Protein AF-A0A317ZAR1-F1 (afdb_monomer)

Structure (mmCIF, N/CA/C/O backbone):
data_AF-A0A317ZAR1-F1
#
_entry.id   AF-A0A317ZAR1-F1
#
loop_
_atom_site.group_PDB
_atom_site.id
_atom_site.type_symbol
_atom_site.label_atom_id
_atom_site.label_alt_id
_atom_site.label_comp_id
_atom_site.label_asym_id
_atom_site.label_entity_id
_atom_site.label_seq_id
_atom_site.pdbx_PDB_ins_code
_atom_site.Cartn_x
_atom_site.Cartn_y
_atom_site.Cartn_z
_atom_site.occupancy
_atom_site.B_iso_or_equiv
_atom_site.auth_seq_id
_atom_site.auth_comp_id
_atom_site.auth_asym_id
_atom_site.auth_atom_id
_atom_site.pdbx_PDB_model_num
ATOM 1 N N . TYR A 1 1 ? -4.873 15.100 -5.959 1.00 58.00 1 TYR A N 1
ATOM 2 C CA . TYR A 1 1 ? -3.485 14.929 -5.480 1.00 58.00 1 TYR A CA 1
ATOM 3 C C . TYR A 1 1 ? -3.369 14.825 -3.959 1.00 58.00 1 TYR A C 1
ATOM 5 O O . TYR A 1 1 ? -2.484 14.120 -3.502 1.00 58.00 1 TYR A O 1
ATOM 13 N N . GLU A 1 2 ? -4.259 15.443 -3.172 1.00 69.50 2 GLU A N 1
ATOM 14 C CA . GLU A 1 2 ? -4.118 15.595 -1.706 1.00 69.50 2 GLU A CA 1
ATOM 15 C C . GLU A 1 2 ? -3.949 14.307 -0.875 1.00 69.50 2 GLU A C 1
ATOM 17 O O . GLU A 1 2 ? -3.448 14.374 0.241 1.00 69.50 2 GLU A O 1
ATOM 22 N N . ARG A 1 3 ? -4.352 13.132 -1.380 1.00 79.25 3 ARG A N 1
ATOM 23 C CA . ARG A 1 3 ? -4.292 11.854 -0.635 1.00 79.25 3 ARG A CA 1
ATOM 24 C C . ARG A 1 3 ? -3.542 10.732 -1.361 1.00 79.25 3 ARG A C 1
ATOM 26 O O . ARG A 1 3 ? -3.502 9.611 -0.863 1.00 79.25 3 ARG A O 1
ATOM 33 N N . MET A 1 4 ? -2.961 11.042 -2.525 1.00 91.50 4 MET A N 1
ATOM 34 C CA . MET A 1 4 ? -2.262 10.091 -3.403 1.00 91.50 4 MET A CA 1
ATOM 35 C C . MET A 1 4 ? -3.016 8.754 -3.558 1.00 91.50 4 MET A C 1
ATOM 37 O O . MET A 1 4 ? -4.151 8.770 -4.033 1.00 91.50 4 MET A O 1
ATOM 41 N N . GLN A 1 5 ? -2.423 7.619 -3.175 1.00 93.81 5 GLN A N 1
ATOM 42 C CA . GLN A 1 5 ? -3.001 6.281 -3.354 1.00 93.81 5 GLN A CA 1
ATOM 43 C C . GLN A 1 5 ? -4.100 5.942 -2.327 1.00 93.81 5 GLN A C 1
ATOM 45 O O . GLN A 1 5 ? -4.702 4.876 -2.430 1.00 93.81 5 GLN A O 1
ATOM 50 N N . GLY A 1 6 ? -4.401 6.812 -1.354 1.00 93.00 6 GLY A N 1
ATOM 51 C CA . GLY A 1 6 ? -5.278 6.499 -0.215 1.00 93.00 6 GLY A CA 1
ATOM 52 C C . GLY A 1 6 ? -6.683 5.994 -0.581 1.00 93.00 6 GLY A C 1
ATOM 53 O O . GLY A 1 6 ? -7.196 5.074 0.052 1.00 93.00 6 GLY A O 1
ATOM 54 N N . SER A 1 7 ? -7.309 6.525 -1.638 1.00 93.50 7 SER A N 1
ATOM 55 C CA . SER A 1 7 ? -8.625 6.040 -2.091 1.00 93.50 7 SER A CA 1
ATOM 56 C C . SER A 1 7 ? -8.556 4.646 -2.718 1.00 93.50 7 SER A C 1
ATOM 58 O O . SER A 1 7 ? -9.397 3.801 -2.420 1.00 93.50 7 SER A O 1
ATOM 60 N N . GLY A 1 8 ? -7.541 4.386 -3.549 1.00 93.88 8 GLY A N 1
ATOM 61 C CA . GLY A 1 8 ? -7.295 3.062 -4.127 1.00 93.88 8 GLY A CA 1
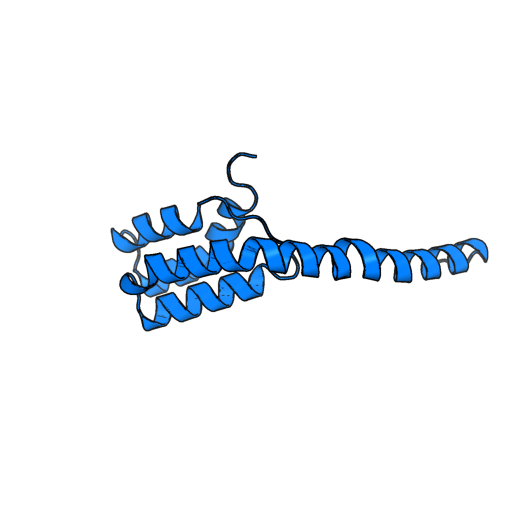ATOM 62 C C . GLY A 1 8 ? -6.905 2.039 -3.060 1.00 93.88 8 GLY A C 1
ATOM 63 O O . GLY A 1 8 ? -7.344 0.888 -3.109 1.00 93.88 8 GLY A O 1
ATOM 64 N N . TYR A 1 9 ? -6.158 2.486 -2.048 1.00 95.12 9 TYR A N 1
ATOM 65 C CA . TYR A 1 9 ? -5.840 1.683 -0.879 1.00 95.12 9 TYR A CA 1
ATOM 66 C C . TYR A 1 9 ? -7.129 1.240 -0.177 1.00 95.12 9 TYR A C 1
ATOM 68 O O . TYR A 1 9 ? -7.368 0.041 -0.036 1.00 95.12 9 TYR A O 1
ATOM 76 N N . LEU A 1 10 ? -7.989 2.194 0.208 1.00 95.94 10 LEU A N 1
ATOM 77 C CA . LEU A 1 10 ? -9.253 1.889 0.882 1.00 95.94 10 LEU A CA 1
ATOM 78 C C . LEU A 1 10 ? -10.128 0.962 0.035 1.00 95.94 10 LEU A C 1
ATOM 80 O O . LEU A 1 10 ? -10.655 -0.016 0.555 1.00 95.94 10 LEU A O 1
ATOM 84 N N . PHE A 1 11 ? -10.264 1.244 -1.261 1.00 95.94 11 PHE A N 1
ATOM 85 C CA . PHE A 1 11 ? -11.070 0.427 -2.165 1.00 95.94 11 PHE A CA 1
ATOM 86 C C . PHE A 1 11 ? -10.636 -1.046 -2.163 1.00 95.94 11 PHE A C 1
ATOM 88 O O . PHE A 1 11 ? -11.485 -1.933 -2.121 1.00 95.94 11 PHE A O 1
ATOM 95 N N . THR A 1 12 ? -9.325 -1.297 -2.144 1.00 96.19 12 THR A N 1
ATOM 96 C CA . THR A 1 12 ? -8.760 -2.654 -2.154 1.00 96.19 12 THR A CA 1
ATOM 97 C C . THR A 1 12 ? -9.122 -3.439 -0.894 1.00 96.19 12 THR A C 1
ATOM 99 O O . THR A 1 12 ? -9.464 -4.617 -0.980 1.00 96.19 12 THR A O 1
ATOM 102 N N . ILE A 1 13 ? -9.074 -2.799 0.275 1.00 96.94 13 ILE A N 1
ATOM 103 C CA . ILE A 1 13 ? -9.254 -3.490 1.560 1.00 96.94 13 ILE A CA 1
ATOM 104 C C . ILE A 1 13 ? -10.692 -3.442 2.101 1.00 96.94 13 ILE A C 1
ATOM 106 O O . ILE A 1 13 ? -11.046 -4.217 2.991 1.00 96.94 13 ILE A O 1
ATOM 110 N N . LEU A 1 14 ? -11.548 -2.573 1.551 1.00 97.50 14 LEU A N 1
ATOM 111 C CA . LEU A 1 14 ? -12.922 -2.353 2.011 1.00 97.50 14 LEU A CA 1
ATOM 112 C C . LEU A 1 14 ? -13.763 -3.638 2.141 1.00 97.50 14 LEU A C 1
ATOM 114 O O . LEU A 1 14 ? -14.469 -3.761 3.144 1.00 97.50 14 LEU A O 1
ATOM 118 N N . PRO A 1 15 ? -13.711 -4.617 1.211 1.00 97.44 15 PRO A N 1
ATOM 119 C CA . PRO A 1 15 ? -14.469 -5.858 1.370 1.00 97.44 15 PRO A CA 1
ATOM 120 C C . PRO A 1 15 ? -14.101 -6.627 2.642 1.00 97.44 15 PRO A C 1
ATOM 122 O O . PRO A 1 15 ? -14.963 -7.273 3.234 1.00 97.44 15 PRO A O 1
ATOM 125 N N . GLN A 1 16 ? -12.839 -6.555 3.071 1.00 97.56 16 GLN A N 1
ATOM 126 C CA . GLN A 1 16 ? -12.379 -7.218 4.284 1.00 97.56 16 GLN A CA 1
ATOM 127 C C . GLN A 1 16 ? -12.740 -6.406 5.531 1.00 97.56 16 GLN A C 1
ATOM 129 O O . GLN A 1 16 ? -13.252 -6.981 6.488 1.00 97.56 16 GLN A O 1
ATOM 134 N N . LEU A 1 17 ? -12.618 -5.073 5.480 1.00 97.50 17 LEU A N 1
ATOM 135 C CA . LEU A 1 17 ? -13.102 -4.190 6.550 1.00 97.50 17 LEU A CA 1
ATOM 136 C C . LEU A 1 17 ? -14.583 -4.427 6.863 1.00 97.50 17 LEU A C 1
ATOM 138 O O . LEU A 1 17 ? -14.958 -4.549 8.025 1.00 97.50 17 LEU A O 1
ATOM 142 N N . ARG A 1 18 ? -15.427 -4.558 5.833 1.00 97.88 18 ARG A N 1
ATOM 143 C CA . ARG A 1 18 ? -16.863 -4.840 6.000 1.00 97.88 18 ARG A CA 1
ATOM 144 C C . ARG A 1 18 ? -17.122 -6.178 6.698 1.00 97.88 18 ARG A C 1
ATOM 146 O O . ARG A 1 18 ? -18.037 -6.270 7.508 1.00 97.88 18 ARG A O 1
ATOM 153 N N . LYS A 1 19 ? -16.299 -7.205 6.452 1.00 97.56 19 LYS A N 1
ATOM 154 C CA . LYS A 1 19 ? -16.391 -8.490 7.173 1.00 97.56 19 LYS A CA 1
ATOM 155 C C . LYS A 1 19 ? -15.926 -8.381 8.627 1.00 97.56 19 LYS A C 1
ATOM 157 O O . LYS A 1 19 ? -16.510 -9.025 9.493 1.00 97.56 19 LYS A O 1
ATOM 162 N N . ILE A 1 20 ? -14.885 -7.589 8.891 1.00 96.88 20 ILE A N 1
ATOM 163 C CA . ILE A 1 20 ? -14.322 -7.409 10.237 1.00 96.88 20 ILE A CA 1
ATOM 164 C C . ILE A 1 20 ? -15.244 -6.549 11.103 1.00 96.88 20 ILE A C 1
ATOM 166 O O . ILE A 1 20 ? -15.466 -6.881 12.260 1.00 96.88 20 ILE A O 1
ATOM 170 N N . TYR A 1 21 ? -15.797 -5.455 10.587 1.00 97.06 21 TYR A N 1
ATOM 171 C CA . TYR A 1 21 ? -16.546 -4.489 11.400 1.00 97.06 21 TYR A CA 1
ATOM 172 C C . TYR A 1 21 ? -18.065 -4.559 11.212 1.00 97.06 21 TYR A C 1
ATOM 174 O O . TYR A 1 21 ? -18.794 -3.997 12.025 1.00 97.06 21 TYR A O 1
ATOM 182 N N . GLY A 1 22 ? -18.550 -5.260 10.185 1.00 96.81 22 GLY A N 1
ATOM 183 C CA . GLY A 1 22 ? -19.958 -5.241 9.793 1.00 96.81 22 GLY A CA 1
ATOM 184 C C . GLY A 1 22 ? -20.333 -3.963 9.042 1.00 96.81 22 GLY A C 1
ATOM 185 O O . GLY A 1 22 ? -19.689 -2.922 9.181 1.00 96.81 22 GLY A O 1
ATOM 186 N N . ASP A 1 23 ? -21.383 -4.057 8.232 1.00 95.62 23 ASP A N 1
ATOM 187 C CA . ASP A 1 23 ? -21.928 -2.906 7.515 1.00 95.62 23 ASP A CA 1
ATOM 188 C C . ASP A 1 23 ? -22.555 -1.895 8.486 1.00 95.62 23 ASP A C 1
ATOM 190 O O . ASP A 1 23 ? -23.059 -2.266 9.545 1.00 95.62 23 ASP A O 1
ATOM 194 N N . ASP A 1 24 ? -22.490 -0.611 8.125 1.00 93.88 24 ASP A N 1
ATOM 195 C CA . ASP A 1 24 ? -23.051 0.527 8.871 1.00 93.88 24 ASP A CA 1
ATOM 196 C C . ASP A 1 24 ? -22.532 0.728 10.311 1.00 93.88 24 ASP A C 1
ATOM 198 O O . ASP A 1 24 ? -23.047 1.580 11.039 1.00 93.88 24 ASP A O 1
ATOM 202 N N . SER A 1 25 ? -21.477 0.017 10.726 1.00 97.00 25 SER A N 1
ATOM 203 C CA . SER A 1 25 ? -20.904 0.196 12.062 1.00 97.00 25 SER A CA 1
ATOM 204 C C . SER A 1 25 ? -20.122 1.515 12.195 1.00 97.00 25 SER A C 1
ATOM 206 O O . SER A 1 25 ? -19.447 1.949 11.249 1.00 97.00 25 SER A O 1
ATOM 208 N N . PRO A 1 26 ? -20.164 2.171 13.373 1.00 97.12 26 PRO A N 1
ATOM 209 C CA . PRO A 1 26 ? -19.330 3.340 13.656 1.00 97.12 26 PRO A CA 1
ATOM 210 C C . PRO A 1 26 ? -17.834 3.052 13.471 1.00 97.12 26 PRO A C 1
ATOM 212 O O . PRO A 1 26 ? -17.095 3.888 12.948 1.00 97.12 26 PRO A O 1
ATOM 215 N N . GLU A 1 27 ? -17.395 1.852 13.853 1.00 97.31 27 GLU A N 1
ATOM 216 C CA . GLU A 1 27 ? -16.018 1.395 13.703 1.00 97.31 27 GLU A CA 1
ATOM 217 C C . GLU A 1 27 ? -15.617 1.305 12.231 1.00 97.31 27 GLU A C 1
ATOM 219 O O . GLU A 1 27 ? -14.543 1.789 11.871 1.00 97.31 27 GLU A O 1
ATOM 224 N N . LEU A 1 28 ? -16.482 0.764 11.360 1.00 97.69 28 LEU A N 1
ATOM 225 C CA . LEU A 1 28 ? -16.217 0.725 9.922 1.00 97.69 28 LEU A CA 1
ATOM 226 C C . LEU A 1 28 ? -16.029 2.138 9.366 1.00 97.69 28 LEU A C 1
ATOM 228 O O . LEU A 1 28 ? -15.055 2.389 8.659 1.00 97.69 28 LEU A O 1
ATOM 232 N N . GLN A 1 29 ? -16.921 3.076 9.699 1.00 96.94 29 GLN A N 1
ATOM 233 C CA . GLN A 1 29 ? -16.825 4.456 9.209 1.00 96.94 29 GLN A CA 1
ATOM 234 C C . GLN A 1 29 ? -15.504 5.119 9.617 1.00 96.94 29 GLN A C 1
ATOM 236 O O . GLN A 1 29 ? -14.876 5.821 8.817 1.00 96.94 29 GLN A O 1
ATOM 241 N N . GLU A 1 30 ? -15.064 4.884 10.850 1.00 97.00 30 GLU A N 1
ATOM 242 C CA . GLU A 1 30 ? -13.831 5.460 11.378 1.00 97.00 30 GLU A CA 1
ATOM 243 C C . GLU A 1 30 ? -12.574 4.804 10.788 1.00 97.00 30 GLU A C 1
ATOM 245 O O . GLU A 1 30 ? -11.605 5.492 10.437 1.00 97.00 30 GLU A O 1
ATOM 250 N N . MET A 1 31 ? -12.589 3.483 10.602 1.00 97.25 31 MET A N 1
ATOM 251 C CA . MET A 1 31 ? -11.493 2.775 9.942 1.00 97.25 31 MET A CA 1
ATOM 252 C C . MET A 1 31 ? -11.406 3.154 8.464 1.00 97.25 31 MET A C 1
ATOM 254 O O . MET A 1 31 ? -10.321 3.462 7.976 1.00 97.25 31 MET A O 1
ATOM 258 N N . MET A 1 32 ? -12.532 3.297 7.758 1.00 96.75 32 MET A N 1
ATOM 259 C CA . MET A 1 32 ? -12.544 3.806 6.382 1.00 96.75 32 MET A CA 1
ATOM 260 C C . MET A 1 32 ? -11.886 5.188 6.270 1.00 96.75 32 MET A C 1
ATOM 262 O O . MET A 1 32 ? -11.084 5.414 5.363 1.00 96.75 32 MET A O 1
ATOM 266 N N . ARG A 1 33 ? -12.163 6.107 7.207 1.00 95.19 33 ARG A N 1
ATOM 267 C CA . ARG A 1 33 ? -11.483 7.417 7.263 1.00 95.19 33 ARG A CA 1
ATOM 268 C C . ARG A 1 33 ? -9.987 7.265 7.508 1.00 95.19 33 ARG A C 1
ATOM 270 O O . ARG A 1 33 ? -9.205 7.962 6.865 1.00 95.19 33 ARG A O 1
ATOM 277 N N . THR A 1 34 ? -9.606 6.344 8.389 1.00 94.88 34 THR A N 1
ATOM 278 C CA . THR A 1 34 ? -8.207 6.027 8.702 1.00 94.88 34 THR A CA 1
ATOM 279 C C . THR A 1 34 ? -7.462 5.501 7.472 1.00 94.88 34 THR A C 1
ATOM 281 O O . THR A 1 34 ? -6.385 5.998 7.150 1.00 94.88 34 THR A O 1
ATOM 284 N N . HIS A 1 35 ? -8.037 4.569 6.707 1.00 95.94 35 HIS A N 1
ATOM 285 C CA . HIS A 1 35 ? -7.373 4.060 5.503 1.00 95.94 35 HIS A CA 1
ATOM 286 C C . HIS A 1 35 ? -7.461 4.982 4.291 1.00 95.94 35 HIS A C 1
ATOM 288 O O . HIS A 1 35 ? -6.631 4.848 3.397 1.00 95.94 35 HIS A O 1
ATOM 294 N N . ALA A 1 36 ? -8.404 5.925 4.278 1.00 94.44 36 ALA A N 1
ATOM 295 C CA . ALA A 1 36 ? -8.483 6.975 3.268 1.00 94.44 36 ALA A CA 1
ATOM 296 C C . ALA A 1 36 ? -7.489 8.127 3.502 1.00 94.44 36 ALA A C 1
ATOM 298 O O . ALA A 1 36 ? -7.500 9.086 2.726 1.00 94.44 36 ALA A O 1
ATOM 299 N N . GLN A 1 37 ? -6.677 8.087 4.565 1.00 91.31 37 GLN A N 1
ATOM 300 C CA . GLN A 1 37 ? -5.616 9.070 4.784 1.00 91.31 37 GLN A CA 1
ATOM 301 C C . GLN A 1 37 ? -4.537 8.987 3.696 1.00 91.31 37 GLN A C 1
ATOM 303 O O . GLN A 1 37 ? -4.505 8.061 2.883 1.00 91.31 37 GLN A O 1
ATOM 308 N N . PHE A 1 38 ? -3.668 9.999 3.662 1.00 92.31 38 PHE A N 1
ATOM 309 C CA . PHE A 1 38 ? -2.551 10.041 2.729 1.00 92.31 38 PHE A CA 1
ATOM 310 C C . PHE A 1 38 ? -1.708 8.768 2.840 1.00 92.31 38 PHE A C 1
ATOM 312 O O . PHE A 1 38 ? -1.258 8.394 3.922 1.00 92.31 38 PHE A O 1
ATOM 319 N N . PHE A 1 39 ? -1.487 8.131 1.699 1.00 94.69 39 PHE A N 1
ATOM 320 C CA . PHE A 1 39 ? -0.629 6.969 1.570 1.00 94.69 39 PHE A CA 1
ATOM 321 C C . PHE A 1 39 ? 0.039 7.032 0.203 1.00 94.69 39 PHE A C 1
ATOM 323 O O . PHE A 1 39 ? -0.634 7.244 -0.811 1.00 94.69 39 PHE A O 1
ATOM 330 N N . ASN A 1 40 ? 1.361 6.897 0.191 1.00 94.75 40 ASN A N 1
ATOM 331 C CA . ASN A 1 40 ? 2.139 6.897 -1.035 1.00 94.75 40 ASN A CA 1
ATOM 332 C C . ASN A 1 40 ? 3.352 5.987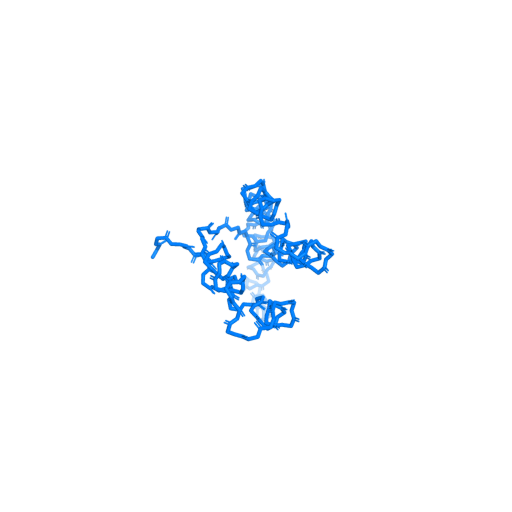 -0.895 1.00 94.75 40 ASN A C 1
ATOM 334 O O . ASN A 1 40 ? 4.273 6.283 -0.136 1.00 94.75 40 ASN A O 1
ATOM 338 N N . THR A 1 41 ? 3.338 4.886 -1.629 1.00 95.94 41 THR A N 1
ATOM 339 C CA . THR A 1 41 ? 4.431 3.926 -1.681 1.00 95.94 41 THR A CA 1
ATOM 340 C C . THR A 1 41 ? 4.537 3.311 -3.071 1.00 95.94 41 THR A C 1
ATOM 342 O O . THR A 1 41 ? 3.693 3.543 -3.942 1.00 95.94 41 THR A O 1
ATOM 345 N N . SER A 1 42 ? 5.564 2.498 -3.291 1.00 95.25 42 SER A N 1
ATOM 346 C CA . SER A 1 42 ? 5.722 1.808 -4.564 1.00 95.25 42 SER A CA 1
ATOM 347 C C . SER A 1 42 ? 4.576 0.818 -4.779 1.00 95.25 42 SER A C 1
ATOM 349 O O . SER A 1 42 ? 4.256 0.013 -3.898 1.00 95.25 42 SER A O 1
ATOM 351 N N . ASN A 1 43 ? 3.968 0.834 -5.969 1.00 91.62 43 ASN A N 1
ATOM 352 C CA . ASN A 1 43 ? 2.839 -0.048 -6.298 1.00 91.62 43 ASN A CA 1
ATOM 353 C C . ASN A 1 43 ? 3.181 -1.537 -6.099 1.00 91.62 43 ASN A C 1
ATOM 355 O O . ASN A 1 43 ? 2.300 -2.328 -5.773 1.00 91.62 43 ASN A O 1
ATOM 359 N N . PHE A 1 44 ? 4.458 -1.899 -6.246 1.00 92.19 44 PHE A N 1
ATOM 360 C CA . PHE A 1 44 ? 4.958 -3.266 -6.103 1.00 92.19 44 PHE A CA 1
ATOM 361 C C . PHE A 1 44 ? 4.976 -3.771 -4.655 1.00 92.19 44 PHE A C 1
ATOM 363 O O . PHE A 1 44 ? 4.897 -4.976 -4.435 1.00 92.19 44 PHE A O 1
ATOM 370 N N . PHE A 1 45 ? 5.048 -2.872 -3.667 1.00 93.69 45 PHE A N 1
ATOM 371 C CA . PHE A 1 45 ? 5.121 -3.231 -2.243 1.00 93.69 45 PHE A CA 1
ATOM 372 C C . PHE A 1 45 ? 3.927 -2.761 -1.412 1.00 93.69 45 PHE A C 1
ATOM 374 O O . PHE A 1 45 ? 3.790 -3.157 -0.255 1.00 93.69 45 PHE A O 1
ATOM 381 N N . ASN A 1 46 ? 3.020 -1.989 -2.009 1.00 93.62 46 ASN A N 1
ATOM 382 C CA . ASN A 1 46 ? 1.744 -1.599 -1.416 1.00 93.62 46 ASN A CA 1
ATOM 383 C C . ASN A 1 46 ? 0.984 -2.791 -0.790 1.00 93.62 46 ASN A C 1
ATOM 385 O O . ASN A 1 46 ? 0.538 -2.725 0.355 1.00 93.62 46 ASN A O 1
ATOM 389 N N . THR A 1 47 ? 0.895 -3.913 -1.510 1.00 93.94 47 THR A N 1
ATOM 390 C CA . THR A 1 47 ? 0.137 -5.101 -1.082 1.00 93.94 47 THR A CA 1
ATOM 391 C C . THR A 1 47 ? 0.663 -5.739 0.205 1.00 93.94 47 THR A C 1
ATOM 393 O O . THR A 1 47 ? -0.117 -6.323 0.953 1.00 93.94 47 THR A O 1
ATOM 396 N N . ILE A 1 48 ? 1.958 -5.595 0.504 1.00 95.69 48 ILE A N 1
ATOM 397 C CA . ILE A 1 48 ? 2.555 -6.098 1.748 1.00 95.69 48 ILE A CA 1
ATOM 398 C C . ILE A 1 48 ? 2.019 -5.300 2.939 1.00 95.69 48 ILE A C 1
ATOM 400 O O . ILE A 1 48 ? 1.591 -5.887 3.929 1.00 95.69 48 ILE A O 1
ATOM 404 N N . ILE A 1 49 ? 1.984 -3.969 2.821 1.00 96.19 49 ILE A N 1
ATOM 405 C CA . ILE A 1 49 ? 1.448 -3.086 3.867 1.00 96.19 49 ILE A CA 1
ATOM 406 C C . ILE A 1 49 ? -0.045 -3.374 4.074 1.00 96.19 49 ILE A C 1
ATOM 408 O O . ILE A 1 49 ? -0.480 -3.548 5.207 1.00 96.19 49 ILE A O 1
ATOM 412 N N . MET A 1 50 ? -0.809 -3.524 2.986 1.00 95.94 50 MET A N 1
ATOM 413 C CA . MET A 1 50 ? -2.226 -3.910 3.051 1.00 95.94 50 MET A CA 1
ATOM 414 C C . MET A 1 50 ? -2.453 -5.227 3.798 1.00 95.94 50 MET A C 1
ATOM 416 O O . MET A 1 50 ? -3.366 -5.319 4.616 1.00 95.94 50 MET A O 1
ATOM 420 N N . GLY A 1 51 ? -1.629 -6.242 3.523 1.00 96.50 51 GLY A N 1
ATOM 421 C CA . GLY A 1 51 ? -1.728 -7.540 4.188 1.00 96.50 51 GLY A CA 1
ATOM 422 C C . GLY A 1 51 ? -1.441 -7.456 5.687 1.00 96.50 51 GLY A C 1
ATOM 423 O O . GLY A 1 51 ? -2.151 -8.075 6.476 1.00 96.50 51 GLY A O 1
ATOM 424 N N . ILE A 1 52 ? -0.440 -6.663 6.083 1.00 96.69 52 ILE A N 1
ATOM 425 C CA . ILE A 1 52 ? -0.111 -6.438 7.496 1.00 96.69 52 ILE A CA 1
ATOM 426 C C . ILE A 1 52 ? -1.269 -5.730 8.206 1.00 96.69 52 ILE A C 1
ATOM 428 O O . ILE A 1 52 ? -1.711 -6.200 9.253 1.00 96.69 52 ILE A O 1
ATOM 432 N N . ASP A 1 53 ? -1.786 -4.646 7.623 1.00 95.94 53 ASP A N 1
ATOM 433 C CA . ASP A 1 53 ? -2.865 -3.855 8.220 1.00 95.94 53 ASP A CA 1
ATOM 434 C C . ASP A 1 53 ? -4.126 -4.707 8.447 1.00 95.94 53 ASP A C 1
ATOM 436 O O . ASP A 1 53 ? -4.668 -4.738 9.553 1.00 95.94 53 ASP A O 1
ATOM 440 N N . ILE A 1 54 ? -4.539 -5.485 7.437 1.00 96.94 54 ILE A N 1
ATOM 441 C CA . ILE A 1 54 ? -5.680 -6.404 7.556 1.00 96.94 54 ILE A CA 1
ATOM 442 C C . ILE A 1 54 ? -5.435 -7.483 8.611 1.00 96.94 54 ILE A C 1
ATOM 444 O O . ILE A 1 54 ? -6.320 -7.734 9.426 1.00 96.94 54 ILE A O 1
ATOM 448 N N . ALA A 1 55 ? -4.250 -8.097 8.650 1.00 97.25 55 ALA A N 1
ATOM 449 C CA . ALA A 1 55 ? -3.947 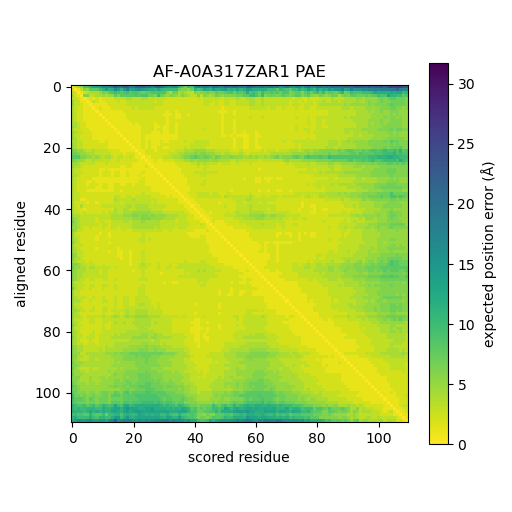-9.126 9.645 1.00 97.25 55 ALA A CA 1
ATOM 450 C C . ALA A 1 55 ? -4.023 -8.580 11.083 1.00 97.25 55 ALA A C 1
ATOM 452 O O . ALA A 1 55 ? -4.465 -9.278 12.001 1.00 97.25 55 ALA A O 1
ATOM 453 N N . MET A 1 56 ? -3.622 -7.322 11.289 1.00 96.88 56 MET A N 1
ATOM 454 C CA . MET A 1 56 ? -3.759 -6.654 12.582 1.00 96.88 56 MET A CA 1
ATOM 455 C C . MET A 1 56 ? -5.220 -6.388 12.945 1.00 96.88 56 MET A C 1
ATOM 457 O O . MET A 1 56 ? -5.626 -6.633 14.081 1.00 96.88 56 MET A O 1
ATOM 461 N N . GLU A 1 57 ? -6.022 -5.917 11.995 1.00 96.44 57 GLU A N 1
ATOM 462 C CA . GLU A 1 57 ? -7.446 -5.642 12.215 1.00 96.44 57 GLU A CA 1
ATOM 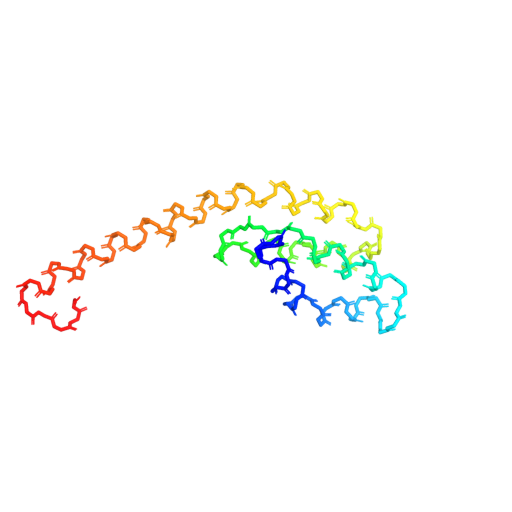463 C C . GLU A 1 57 ? -8.285 -6.901 12.403 1.00 96.44 57 GLU A C 1
ATOM 465 O O . GLU A 1 57 ? -9.226 -6.898 13.192 1.00 96.44 57 GLU A O 1
ATOM 470 N N . GLU A 1 58 ? -7.930 -8.013 11.766 1.00 96.44 58 GLU A N 1
ATOM 471 C CA . GLU A 1 58 ? -8.582 -9.296 12.035 1.00 96.44 58 GLU A CA 1
ATOM 472 C C . GLU A 1 58 ? -8.353 -9.755 13.479 1.00 96.44 58 GLU A C 1
ATOM 474 O O . GLU A 1 58 ? -9.263 -10.297 14.112 1.00 96.44 58 GLU A O 1
ATOM 479 N N . LYS A 1 59 ? -7.153 -9.512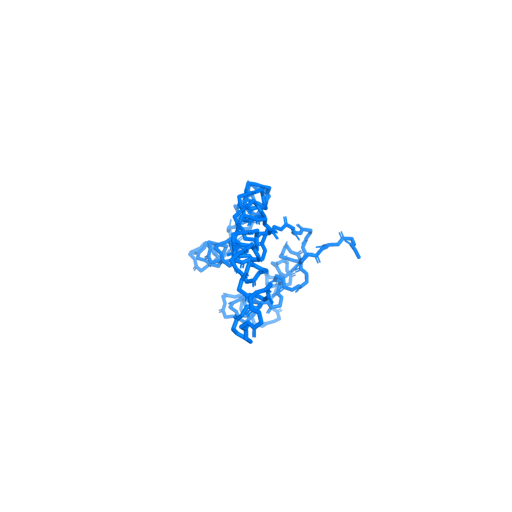 14.018 1.00 96.81 59 LYS A N 1
ATOM 480 C CA . LYS A 1 59 ? -6.763 -9.959 15.358 1.00 96.81 59 LYS A CA 1
ATOM 481 C C . LYS A 1 59 ? -7.264 -9.036 16.469 1.00 96.81 59 LYS A C 1
ATOM 483 O O . LYS A 1 59 ? -7.775 -9.512 17.480 1.00 96.81 59 LYS A O 1
ATOM 488 N N . GLU A 1 60 ? -7.081 -7.730 16.309 1.00 96.88 60 GLU A N 1
ATOM 489 C CA . GLU A 1 60 ? -7.289 -6.729 17.369 1.00 96.88 60 GLU A CA 1
ATOM 490 C C . GLU A 1 60 ? -8.476 -5.793 17.076 1.00 96.88 60 GLU A C 1
ATOM 492 O O . GLU A 1 60 ? -8.867 -4.988 17.927 1.00 96.88 60 GLU A O 1
ATOM 497 N N . ARG A 1 61 ? -9.107 -5.928 15.902 1.00 96.25 61 ARG A N 1
ATOM 498 C CA . ARG A 1 61 ? -10.267 -5.137 15.462 1.00 96.25 61 ARG A CA 1
ATOM 499 C C . ARG A 1 61 ? -10.007 -3.647 15.622 1.00 96.25 61 ARG A C 1
ATOM 501 O O . ARG A 1 61 ? -9.026 -3.134 15.113 1.00 96.25 61 ARG A O 1
ATOM 508 N N . TYR A 1 62 ? -10.889 -2.908 16.287 1.00 96.19 62 TYR A N 1
ATOM 509 C CA . TYR A 1 62 ? -10.756 -1.456 16.405 1.00 96.19 62 TYR A CA 1
ATOM 510 C C . TYR A 1 62 ? -9.540 -1.036 17.253 1.00 96.19 62 TYR A C 1
ATOM 512 O O . TYR A 1 62 ? -9.024 0.069 17.088 1.00 96.19 62 TYR A O 1
ATOM 520 N N . ALA A 1 63 ? -9.033 -1.917 18.125 1.00 97.00 63 ALA A N 1
ATOM 521 C CA . ALA A 1 63 ? -7.877 -1.612 18.964 1.00 97.00 63 ALA A CA 1
ATOM 522 C C . ALA A 1 63 ? -6.566 -1.484 18.163 1.00 97.00 63 ALA A C 1
ATOM 524 O O . ALA A 1 63 ? -5.650 -0.807 18.626 1.00 97.00 63 ALA A O 1
ATOM 525 N N . SER A 1 64 ? -6.483 -2.049 16.949 1.00 96.50 64 SER A N 1
ATOM 526 C CA . SER A 1 64 ? -5.288 -1.941 16.097 1.00 96.50 64 SER A CA 1
ATOM 527 C C . SER A 1 64 ? -5.134 -0.584 15.408 1.00 96.50 64 SER A C 1
ATOM 529 O O . SER A 1 64 ? -4.091 -0.337 14.805 1.00 96.50 64 SER A O 1
ATOM 531 N N . LYS A 1 65 ? -6.134 0.305 15.477 1.00 96.69 65 LYS A N 1
ATOM 532 C CA . LYS A 1 65 ? -6.206 1.550 14.692 1.00 96.69 65 LYS A CA 1
ATOM 533 C C . LYS A 1 65 ? -4.914 2.370 14.701 1.00 96.69 65 LYS A C 1
ATOM 535 O O . LYS A 1 65 ? -4.444 2.799 13.649 1.00 96.69 65 LYS A O 1
ATOM 540 N N . GLU A 1 66 ? -4.341 2.608 15.878 1.00 96.75 66 GLU A N 1
ATOM 541 C CA . GLU A 1 66 ? -3.117 3.412 15.993 1.00 96.75 66 GLU A CA 1
ATOM 542 C C . GLU A 1 66 ? -1.877 2.646 15.514 1.00 96.75 66 GLU A C 1
ATOM 544 O O . GLU A 1 66 ? -1.003 3.228 14.871 1.00 96.75 66 GLU A O 1
ATOM 549 N N . SER A 1 67 ? -1.839 1.330 15.723 1.00 96.25 67 SER A N 1
ATOM 550 C CA . SER A 1 67 ? -0.783 0.462 15.200 1.00 96.25 67 SER A CA 1
ATOM 551 C C . SER A 1 67 ? -0.780 0.432 13.668 1.00 96.25 67 SER A C 1
ATOM 553 O O . SER A 1 67 ? 0.270 0.615 13.061 1.00 96.25 67 SER A O 1
ATOM 555 N N . VAL A 1 68 ? -1.951 0.293 13.038 1.00 96.44 68 VAL A N 1
ATOM 556 C CA . VAL A 1 68 ? -2.131 0.316 11.575 1.00 96.44 68 VAL A CA 1
ATOM 557 C C . VAL A 1 68 ? -1.663 1.646 10.984 1.00 96.44 68 VAL A C 1
ATOM 559 O O . VAL A 1 68 ? -0.898 1.674 10.021 1.00 96.44 68 VAL A O 1
ATOM 562 N N . LYS A 1 69 ? -2.046 2.777 11.590 1.00 95.69 69 LYS A N 1
ATOM 563 C CA . LYS A 1 69 ? -1.527 4.093 11.175 1.00 95.69 69 LYS A CA 1
ATOM 564 C C . LYS A 1 69 ? -0.005 4.160 11.281 1.00 95.69 69 LYS A C 1
ATOM 566 O O . LYS A 1 69 ? 0.650 4.641 10.356 1.00 95.69 69 LYS A O 1
ATOM 571 N N . GLY A 1 70 ? 0.547 3.675 12.394 1.00 95.56 70 GLY A N 1
ATOM 572 C CA . GLY A 1 70 ? 1.987 3.640 12.631 1.00 95.56 70 GLY A CA 1
ATOM 573 C C . GLY A 1 70 ? 2.730 2.818 11.580 1.00 95.56 70 GLY A C 1
ATOM 574 O O . GLY A 1 70 ? 3.720 3.291 11.028 1.00 95.56 70 GLY A O 1
ATOM 575 N N . ILE A 1 71 ? 2.219 1.631 11.243 1.00 94.88 71 ILE A N 1
ATOM 576 C CA . ILE A 1 71 ? 2.791 0.763 10.209 1.00 94.88 71 ILE A CA 1
ATOM 577 C C . ILE A 1 71 ? 2.731 1.432 8.840 1.00 94.88 71 ILE A C 1
ATOM 579 O O . ILE A 1 71 ? 3.751 1.498 8.154 1.00 94.88 71 ILE A O 1
ATOM 583 N N . LYS A 1 72 ? 1.586 2.002 8.457 1.00 94.12 72 LYS A N 1
ATOM 584 C CA . LYS A 1 72 ? 1.456 2.726 7.186 1.00 94.12 72 LYS A CA 1
ATOM 585 C C . LYS A 1 72 ? 2.476 3.847 7.050 1.00 94.12 72 LYS A C 1
ATOM 587 O O . LYS A 1 72 ? 3.185 3.908 6.049 1.00 94.12 72 LYS A O 1
ATOM 592 N N . VAL A 1 73 ? 2.566 4.716 8.055 1.00 93.88 73 VAL A N 1
ATOM 593 C CA . VAL A 1 73 ? 3.491 5.858 8.044 1.00 93.88 73 VAL A CA 1
ATOM 594 C C . VAL A 1 73 ? 4.946 5.390 8.109 1.00 93.88 73 VAL A C 1
ATOM 596 O O . VAL A 1 73 ? 5.799 5.943 7.416 1.00 93.88 73 VAL A O 1
ATOM 599 N N . GLY A 1 74 ? 5.235 4.358 8.901 1.00 95.69 74 GLY A N 1
ATOM 600 C CA . GLY A 1 74 ? 6.583 3.817 9.061 1.00 95.69 74 GLY A CA 1
ATOM 601 C C . GLY A 1 74 ? 7.100 3.096 7.817 1.00 95.69 74 GLY A C 1
ATOM 602 O O . GLY A 1 74 ? 8.286 3.193 7.505 1.00 95.69 74 GLY A O 1
ATOM 603 N N . LEU A 1 75 ? 6.224 2.404 7.083 1.00 95.94 75 LEU A N 1
ATOM 604 C CA . LEU A 1 75 ? 6.610 1.598 5.924 1.00 95.94 75 LEU A CA 1
ATOM 605 C C . LEU A 1 75 ? 6.470 2.327 4.586 1.00 95.94 75 LEU A C 1
ATOM 607 O O . LEU A 1 75 ? 7.197 1.976 3.656 1.00 95.94 75 LEU A O 1
ATOM 611 N N . MET A 1 76 ? 5.606 3.348 4.467 1.00 95.00 76 MET A N 1
ATOM 612 C CA . MET A 1 76 ? 5.359 4.013 3.176 1.00 95.00 76 MET A CA 1
ATOM 613 C C . MET A 1 76 ? 6.650 4.523 2.518 1.00 95.00 76 MET A C 1
ATOM 615 O O . MET A 1 76 ? 6.860 4.274 1.333 1.00 95.00 76 MET A O 1
ATOM 619 N N . GLY A 1 77 ? 7.538 5.159 3.292 1.00 96.25 77 GLY A N 1
ATOM 620 C CA . GLY A 1 77 ? 8.787 5.753 2.804 1.00 96.25 77 GLY A CA 1
ATOM 621 C C . GLY A 1 77 ? 9.838 4.716 2.394 1.00 96.25 77 GLY A C 1
ATOM 622 O O . GLY A 1 77 ? 10.272 4.731 1.241 1.00 96.25 77 GLY A O 1
ATOM 623 N N . PRO A 1 78 ? 10.236 3.789 3.287 1.00 96.69 78 PRO A N 1
ATOM 624 C CA . PRO A 1 78 ? 11.189 2.736 2.945 1.00 96.69 78 PRO A CA 1
ATOM 625 C C . PRO A 1 78 ? 10.734 1.877 1.760 1.00 96.69 78 PRO A C 1
ATOM 627 O O . PRO A 1 78 ? 11.527 1.604 0.861 1.00 96.69 78 PRO A O 1
ATOM 630 N N . PHE A 1 79 ? 9.456 1.487 1.709 1.00 96.69 79 PHE A N 1
ATOM 631 C CA . PHE A 1 79 ? 8.950 0.660 0.610 1.00 96.69 79 PHE A CA 1
ATOM 632 C C . PHE A 1 79 ? 8.792 1.444 -0.694 1.00 96.69 79 PHE A C 1
ATOM 634 O O . PHE A 1 79 ? 8.959 0.855 -1.761 1.00 96.69 79 PHE A O 1
ATOM 641 N N . ALA A 1 80 ? 8.553 2.761 -0.637 1.00 96.69 80 ALA A N 1
ATOM 642 C CA . ALA A 1 80 ? 8.645 3.611 -1.822 1.00 96.69 80 ALA A CA 1
ATOM 643 C C . ALA A 1 80 ? 10.062 3.553 -2.397 1.00 96.69 80 ALA A C 1
ATOM 645 O O . ALA A 1 80 ? 10.250 3.146 -3.538 1.00 96.69 80 ALA A O 1
ATOM 646 N N . ALA A 1 81 ? 11.067 3.854 -1.570 1.00 96.25 81 ALA A N 1
ATOM 647 C CA . ALA A 1 81 ? 12.458 3.910 -2.006 1.00 96.25 81 ALA A CA 1
ATOM 648 C C . ALA A 1 81 ? 12.950 2.577 -2.592 1.00 96.25 81 ALA A C 1
ATOM 650 O O . ALA A 1 81 ? 13.518 2.555 -3.684 1.00 96.25 81 ALA A O 1
ATOM 651 N N . VAL A 1 82 ? 12.716 1.460 -1.895 1.00 96.88 82 VAL A N 1
ATOM 652 C CA . VAL A 1 82 ? 13.166 0.138 -2.363 1.00 96.88 82 VAL A CA 1
ATOM 653 C C . VAL A 1 82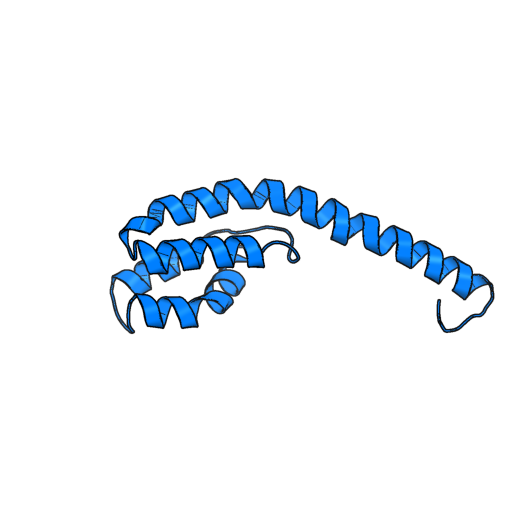 ? 12.395 -0.288 -3.614 1.00 96.88 82 VAL A C 1
ATOM 655 O O . VAL A 1 82 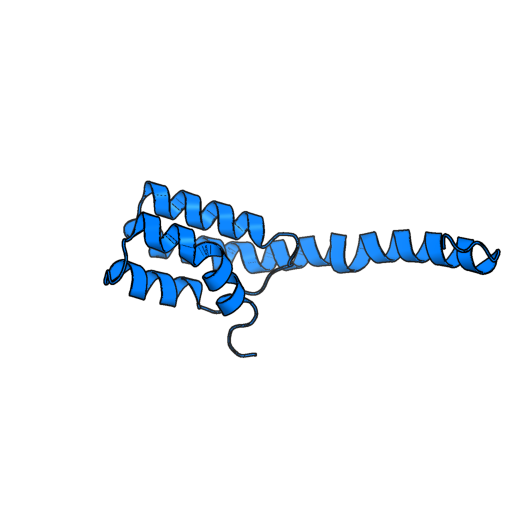? 13.000 -0.771 -4.572 1.00 96.88 82 VAL A O 1
ATOM 658 N N . GLY A 1 83 ? 11.072 -0.110 -3.630 1.00 95.88 83 GLY A N 1
ATOM 659 C CA . GLY A 1 83 ? 10.246 -0.545 -4.754 1.00 95.88 83 GLY A CA 1
ATOM 660 C C . GLY A 1 83 ? 10.542 0.244 -6.025 1.00 95.88 83 GLY A C 1
ATOM 661 O O . GLY A 1 83 ? 10.689 -0.348 -7.092 1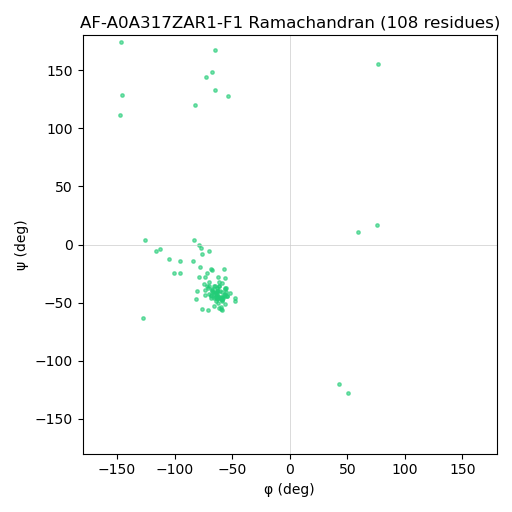.00 95.88 83 GLY A O 1
ATOM 662 N N . ASP A 1 84 ? 10.731 1.556 -5.906 1.00 96.19 84 ASP A N 1
ATOM 663 C CA . ASP A 1 84 ? 11.029 2.420 -7.048 1.00 96.19 84 ASP A CA 1
ATOM 664 C C . ASP A 1 84 ? 12.453 2.189 -7.570 1.00 96.19 84 ASP A C 1
ATOM 666 O O . ASP A 1 84 ? 12.668 2.168 -8.782 1.00 96.19 84 ASP A O 1
ATOM 670 N N . ALA A 1 85 ? 13.422 1.915 -6.689 1.00 96.56 85 ALA A N 1
ATOM 671 C CA . ALA A 1 85 ? 14.772 1.550 -7.112 1.00 96.56 85 ALA A CA 1
ATOM 672 C C . ALA A 1 85 ? 14.788 0.249 -7.933 1.00 96.56 85 ALA A C 1
ATOM 674 O O . ALA A 1 85 ? 15.409 0.195 -8.996 1.00 96.56 85 ALA A O 1
ATOM 675 N N . ILE A 1 86 ? 14.087 -0.792 -7.470 1.00 96.62 86 ILE A N 1
ATOM 676 C CA . ILE A 1 86 ? 14.082 -2.103 -8.133 1.00 96.62 86 ILE A CA 1
ATOM 677 C C . ILE A 1 86 ? 13.203 -2.079 -9.384 1.00 96.62 86 ILE A C 1
ATOM 679 O O . ILE A 1 86 ? 13.657 -2.409 -10.477 1.00 96.62 86 ILE A O 1
ATOM 683 N N . PHE A 1 87 ? 11.939 -1.701 -9.236 1.00 95.50 87 PHE A N 1
ATOM 684 C CA . PHE A 1 87 ? 10.940 -1.882 -10.285 1.00 95.50 87 PHE A CA 1
ATOM 685 C C . PHE A 1 87 ? 10.654 -0.611 -11.078 1.00 95.50 87 PHE A C 1
ATOM 687 O O . PHE A 1 87 ? 10.236 -0.700 -12.228 1.00 95.50 87 PHE A O 1
ATOM 694 N N . GLY A 1 88 ? 10.900 0.563 -10.497 1.00 93.00 88 GLY A N 1
ATOM 695 C CA . GLY A 1 88 ? 10.820 1.833 -11.219 1.00 93.00 88 GLY A CA 1
ATOM 696 C C . GLY A 1 88 ? 12.051 2.112 -12.084 1.00 93.00 88 GLY A C 1
ATOM 697 O O . GLY A 1 88 ? 11.929 2.790 -13.100 1.00 93.00 88 GLY A O 1
ATOM 698 N N . SER A 1 89 ? 13.221 1.577 -11.713 1.00 95.19 89 SER A N 1
ATOM 699 C CA . SER A 1 89 ? 14.491 1.875 -12.389 1.00 95.19 89 SER A CA 1
ATOM 700 C C . SER A 1 89 ? 15.258 0.632 -12.837 1.00 95.19 89 SER A C 1
ATOM 702 O O . SER A 1 89 ? 15.428 0.427 -14.039 1.00 95.19 89 SER A O 1
ATOM 704 N N . LEU A 1 90 ? 15.703 -0.225 -11.911 1.00 97.56 90 LEU A N 1
ATOM 705 C CA . LEU A 1 90 ? 16.648 -1.305 -12.220 1.00 97.56 90 LEU A CA 1
ATOM 706 C C . LEU A 1 90 ? 16.107 -2.293 -13.264 1.00 97.56 90 LEU A C 1
ATOM 708 O O . LEU A 1 90 ? 16.752 -2.531 -14.284 1.00 97.56 90 LEU A O 1
ATOM 712 N N . VAL A 1 91 ? 14.919 -2.849 -13.020 1.00 96.56 91 VAL A N 1
ATOM 713 C CA . VAL A 1 91 ? 14.282 -3.835 -13.901 1.00 96.56 91 VAL A CA 1
ATOM 714 C C . VAL A 1 91 ? 14.014 -3.233 -15.290 1.00 96.56 91 VAL A C 1
ATOM 716 O O . VAL A 1 91 ? 14.537 -3.785 -16.262 1.00 96.56 91 VAL A O 1
ATOM 719 N N . PRO A 1 92 ? 13.308 -2.088 -15.432 1.00 95.31 92 PRO A N 1
ATOM 720 C CA . PRO A 1 92 ? 13.119 -1.447 -16.734 1.00 95.31 92 PRO A CA 1
ATOM 721 C C . PRO A 1 92 ? 14.424 -1.112 -17.454 1.00 95.31 92 PRO A C 1
ATOM 723 O O . PRO A 1 92 ? 14.496 -1.271 -18.667 1.00 95.31 92 PRO A O 1
ATOM 726 N N . THR A 1 93 ? 15.463 -0.687 -16.731 1.00 97.38 93 THR A N 1
ATOM 727 C CA . THR A 1 93 ? 16.757 -0.344 -17.338 1.00 97.38 93 THR A CA 1
ATOM 728 C C . THR A 1 93 ? 17.434 -1.572 -17.937 1.00 97.38 93 THR A C 1
ATOM 730 O O . THR A 1 93 ? 17.890 -1.523 -19.076 1.00 97.38 93 THR A O 1
ATOM 733 N N . ILE A 1 94 ? 17.473 -2.690 -17.204 1.00 97.56 94 ILE A N 1
ATOM 734 C CA . ILE A 1 94 ? 18.100 -3.930 -17.683 1.00 97.56 94 ILE A CA 1
ATOM 735 C C . ILE A 1 94 ? 17.330 -4.490 -18.880 1.00 97.56 94 ILE A C 1
ATOM 737 O O . ILE A 1 94 ? 17.920 -4.735 -19.932 1.00 97.56 94 ILE A O 1
ATOM 741 N N . PHE A 1 95 ? 16.014 -4.675 -18.742 1.00 96.69 95 PHE A N 1
ATOM 742 C CA . PHE A 1 95 ? 15.207 -5.242 -19.823 1.00 96.69 95 PHE A CA 1
ATOM 743 C C . PHE A 1 95 ? 15.121 -4.302 -21.023 1.00 96.69 95 PHE A C 1
ATOM 745 O O . PHE A 1 95 ? 15.224 -4.763 -22.154 1.00 96.69 95 PHE A O 1
ATOM 752 N N . GLY A 1 96 ? 15.017 -2.994 -20.788 1.00 96.38 96 GLY A N 1
ATOM 753 C CA . GLY A 1 96 ? 15.043 -1.982 -21.837 1.00 96.38 96 GLY A CA 1
ATOM 754 C C . GLY A 1 96 ? 16.364 -1.972 -22.602 1.00 96.38 96 GLY A C 1
ATOM 755 O O . GLY A 1 96 ? 16.348 -1.875 -23.823 1.00 96.38 96 GLY A O 1
ATOM 756 N N . ALA A 1 97 ? 17.503 -2.144 -21.923 1.00 96.94 97 ALA A N 1
ATOM 757 C CA . ALA A 1 97 ? 18.800 -2.249 -22.589 1.00 96.94 97 ALA A CA 1
ATOM 758 C C . ALA A 1 97 ? 18.909 -3.519 -23.449 1.00 96.94 97 ALA A C 1
ATOM 760 O O . ALA A 1 97 ? 19.407 -3.453 -24.572 1.00 96.94 97 ALA A O 1
ATOM 761 N N . ILE A 1 98 ? 18.437 -4.666 -22.951 1.00 96.81 98 ILE A N 1
ATOM 762 C CA . ILE A 1 98 ? 18.428 -5.924 -23.716 1.00 96.81 98 ILE A CA 1
ATOM 763 C C . ILE A 1 98 ? 17.535 -5.784 -24.956 1.00 96.81 98 ILE A C 1
ATOM 765 O O . ILE A 1 98 ? 17.985 -6.064 -26.066 1.00 96.81 98 ILE A O 1
ATOM 769 N N . ALA A 1 99 ? 16.308 -5.296 -24.766 1.00 96.69 99 ALA A N 1
ATOM 770 C CA . ALA A 1 99 ? 15.341 -5.073 -25.833 1.00 96.69 99 ALA A CA 1
ATOM 771 C C . ALA A 1 99 ? 15.888 -4.099 -26.890 1.00 96.69 99 ALA A C 1
ATOM 773 O O . ALA A 1 99 ? 15.913 -4.418 -28.074 1.00 96.69 99 ALA A O 1
ATOM 774 N N . ALA A 1 100 ? 16.470 -2.974 -26.462 1.00 96.56 100 ALA A N 1
ATOM 775 C CA . ALA A 1 100 ? 17.070 -1.999 -27.368 1.00 96.56 100 ALA A CA 1
ATOM 776 C C . ALA A 1 100 ? 18.218 -2.582 -28.213 1.00 96.56 100 ALA A C 1
ATOM 778 O O . ALA A 1 100 ? 18.298 -2.275 -29.401 1.00 96.56 100 ALA A O 1
ATOM 779 N N . ASN A 1 101 ? 19.082 -3.431 -27.640 1.00 96.56 101 ASN A N 1
ATOM 780 C CA . ASN A 1 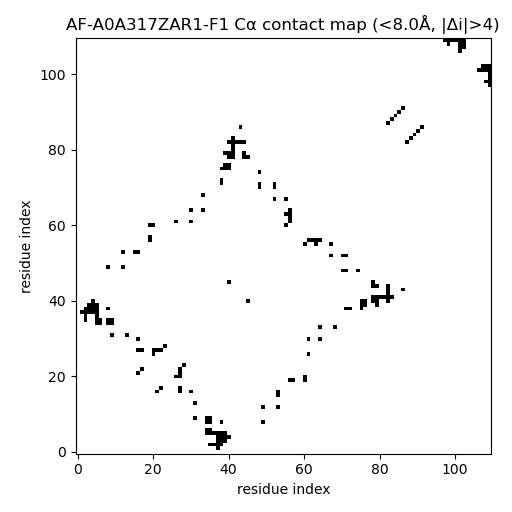101 ? 20.138 -4.104 -28.410 1.00 96.56 101 ASN A CA 1
ATOM 781 C C . ASN A 1 101 ? 19.543 -5.069 -29.449 1.00 96.56 101 ASN A C 1
ATOM 783 O O . ASN A 1 101 ? 19.938 -5.048 -30.608 1.00 96.56 101 ASN A O 1
ATOM 787 N N . MET A 1 102 ? 18.549 -5.871 -29.063 1.00 96.94 102 MET A N 1
ATOM 788 C CA . MET A 1 102 ? 17.868 -6.782 -29.990 1.00 96.94 102 MET A CA 1
ATOM 789 C C . MET A 1 102 ? 17.140 -6.027 -31.117 1.00 96.94 102 MET A C 1
ATOM 791 O O . MET A 1 102 ? 17.188 -6.447 -32.274 1.00 96.94 102 MET A O 1
ATOM 795 N N . ALA A 1 103 ? 16.521 -4.888 -30.802 1.00 96.81 103 ALA A N 1
ATOM 796 C CA . ALA A 1 103 ? 15.852 -4.032 -31.775 1.00 96.81 103 ALA A CA 1
ATOM 797 C C . ALA A 1 103 ? 16.834 -3.416 -32.788 1.00 96.81 103 ALA A C 1
ATOM 799 O O . ALA A 1 103 ? 16.492 -3.284 -33.964 1.00 96.81 103 ALA A O 1
ATOM 800 N N . GLN A 1 104 ? 18.062 -3.075 -32.370 1.00 96.44 104 GLN A N 1
ATOM 801 C CA . GLN A 1 104 ? 19.114 -2.599 -33.283 1.00 96.44 104 GLN A CA 1
ATOM 802 C C . GLN A 1 104 ? 19.491 -3.645 -34.340 1.00 96.44 104 GLN A C 1
ATOM 804 O O . GLN A 1 104 ? 19.765 -3.278 -35.482 1.00 96.44 104 GLN A O 1
ATOM 809 N N . ASP A 1 105 ? 19.413 -4.930 -33.992 1.00 95.88 105 ASP A N 1
ATOM 810 C CA . ASP A 1 105 ? 19.634 -6.050 -34.914 1.00 95.88 105 ASP A CA 1
ATOM 811 C C . ASP A 1 105 ? 18.381 -6.406 -35.747 1.00 95.88 105 ASP A C 1
ATOM 813 O O . ASP A 1 105 ? 18.383 -7.371 -36.514 1.00 95.88 105 ASP A O 1
ATOM 817 N N . GLY A 1 106 ? 17.292 -5.638 -35.614 1.00 94.50 106 GLY A N 1
ATOM 818 C CA . GLY A 1 106 ? 16.031 -5.855 -36.327 1.00 94.50 106 GLY A CA 1
ATOM 819 C C . GLY A 1 106 ? 15.185 -7.011 -35.782 1.00 94.50 106 GLY A C 1
ATOM 820 O O . GLY A 1 106 ? 14.292 -7.497 -36.480 1.00 94.50 106 GLY A O 1
ATOM 821 N N . ASN A 1 107 ? 15.454 -7.477 -34.558 1.00 95.06 107 ASN A N 1
ATOM 822 C CA . ASN A 1 107 ? 14.709 -8.567 -33.938 1.00 95.06 107 ASN A CA 1
ATOM 823 C C . ASN A 1 107 ? 13.397 -8.048 -33.308 1.00 95.06 107 ASN A C 1
ATOM 825 O O . ASN A 1 107 ? 13.468 -7.261 -32.371 1.00 95.06 107 ASN A O 1
ATOM 829 N N . PRO A 1 108 ? 12.208 -8.525 -33.734 1.00 91.75 108 PRO A N 1
ATOM 830 C CA . PRO A 1 108 ? 10.912 -8.047 -33.234 1.00 91.75 108 PRO A CA 1
ATOM 831 C C . PRO A 1 108 ? 10.591 -8.444 -31.780 1.00 91.75 108 PRO A C 1
ATOM 833 O O . PRO A 1 108 ? 9.543 -8.057 -31.266 1.00 91.75 108 PRO A O 1
ATOM 836 N N . PHE A 1 109 ? 11.432 -9.261 -31.135 1.00 90.56 109 PHE A N 1
ATOM 837 C CA . PHE A 1 109 ? 11.322 -9.571 -29.705 1.00 90.56 109 PHE A CA 1
ATOM 838 C C . PHE A 1 109 ? 11.983 -8.523 -28.795 1.00 90.56 109 PHE A C 1
ATOM 840 O O . PHE A 1 109 ? 11.755 -8.568 -27.585 1.00 90.56 109 PHE A O 1
ATOM 847 N N . GLY A 1 110 ? 12.818 -7.638 -29.352 1.00 79.56 110 GLY A N 1
ATOM 848 C CA . GLY A 1 110 ? 13.358 -6.454 -28.678 1.00 79.56 110 GLY A CA 1
ATOM 849 C C . GLY A 1 110 ? 12.608 -5.199 -29.083 1.00 79.56 110 GLY A C 1
ATOM 850 O O . GLY A 1 110 ? 12.507 -4.292 -28.231 1.00 79.56 110 GLY A O 1
#

Sequence (110 aa):
YERMQGSGYLFTILPQLRKIYGDDSPELQEMMRTHAQFFNTSNFFNTIIMGIDIAMEEKERYASKESVKGIKVGLMGPFAAVGDAIFGSLVPTIFGAIAANMAQDGNPFG

Nearest PDB structures (foldseek):
  7dyr-assembly1_F  TM=9.116E-01  e=2.966E-04  Escherichia coli K-12

InterPro domains:
  IPR004704 Phosphotransferase system, mannose/fructose/sorbose family IID component [PF03613] (1-110)
  IPR004704 Phosphotransferase system, mannose/fructose/sorbose family IID component [PS51108] (1-110)
  IPR050303 GatZ/KbaZ carbohydrate metabolism [PTHR32502] (1-107)

pLDDT: mean 94.9, std 5.07, range [58.0, 97.88]

Radius of gyration: 18.81 Å; Cα contacts (8 Å, |Δi|>4): 106; chains: 1; bounding box: 43×26×55 Å

Mean predicted aligned error: 3.72 Å

Foldseek 3Di:
DQQPCLVVQLVVCVVLLCVLQNPPHPLSVVVSVLSSHRAAAQPVCSVVLSVVLSVQCNPPNSNCSVVNSVSRVVVRVVRRVVNCCVPVPVVCPVVVVVQVVCVVVVHPVD

Secondary structure (DSSP, 8-state):
-TTBTHHHHHHHHHHHHHHHH-TT-HHHHHHHHHHTS-B---TTTHHHHHHHHHHHHHHHGGGGHHHHHHHHHHHHHHHHHHHIIIIIIIHHHHHHHHHHHHHHTT-TT-

Solvent-accessible surface area (backbone atoms only — not comparable to full-atom values): 5946 Å² total; per-residue (Å²): 120,95,31,67,47,5,60,64,52,33,63,73,46,42,73,56,47,39,70,72,50,36,78,95,30,71,64,34,58,52,49,52,55,60,46,42,37,71,38,66,51,20,80,85,44,46,63,59,57,53,52,51,42,50,56,40,34,71,72,49,42,80,76,26,54,66,57,42,52,49,49,52,66,66,42,24,59,60,39,23,56,55,31,37,50,46,64,68,40,50,50,52,51,55,54,47,52,54,21,51,55,35,38,74,75,69,39,92,91,56

Organism: Staphylococcus pseudintermedius (NCBI:txid283734)